Protein AF-A0A3D5Z769-F1 (afdb_monomer)

Foldseek 3Di:
DWAKKWKFQDAPVDTWTWMAGPVQQWIAIPNRIFHHDPVVVVVVVVVVVVQCVVQPADDDDDDRWMWMWTQDPVRDIGIGIDHDRDDPCVVVNVCNRVDDPDD

pLDDT: mean 81.95, std 10.9, range [48.47, 94.0]

Mean predicted aligned error: 6.03 Å

Solvent-accessible surface area (backbone atoms only — not comparable to full-atom values): 5878 Å² total; per-residue (Å²): 102,73,38,38,35,41,38,39,28,55,40,100,90,47,80,46,46,36,39,36,34,58,81,80,27,36,35,30,48,74,90,46,78,34,77,50,59,76,73,52,55,54,51,52,52,50,54,50,53,49,50,41,68,74,53,32,76,60,91,77,84,66,98,42,34,23,41,36,39,39,30,32,76,82,74,47,73,49,52,33,42,41,85,48,72,64,64,88,65,45,67,59,54,53,47,64,58,66,50,79,82,77,131

Nearest PDB structures (foldseek):
  8k56-assembly1_B  TM=1.953E-01  e=2.175E-01  Streptomyces aureus
  2k8e-assembly1_A  TM=1.962E-01  e=1.239E+00  Escherichia coli K-12
  8cyk-assembly1_B  TM=4.355E-01  e=9.884E+00  synthetic construct

Structure (mmCIF, N/CA/C/O backbone):
data_AF-A0A3D5Z769-F1
#
_entry.id   AF-A0A3D5Z769-F1
#
loop_
_atom_site.group_PDB
_atom_site.id
_atom_site.type_symbol
_atom_site.label_atom_id
_atom_site.label_alt_id
_atom_site.label_comp_id
_atom_site.label_asym_id
_atom_site.label_entity_id
_atom_site.label_seq_id
_atom_site.pdbx_PDB_ins_code
_atom_site.Cartn_x
_atom_site.Cartn_y
_atom_site.Cartn_z
_atom_site.occupancy
_atom_site.B_iso_or_equiv
_atom_site.auth_seq_id
_atom_site.auth_comp_id
_atom_site.auth_asym_id
_atom_site.auth_atom_id
_atom_site.pdbx_PDB_model_num
ATOM 1 N N . MET A 1 1 ? -7.657 14.189 2.548 1.00 80.56 1 MET A N 1
ATOM 2 C CA . MET A 1 1 ? -7.398 13.086 3.502 1.00 80.56 1 MET A CA 1
ATOM 3 C C . MET A 1 1 ? -7.367 11.808 2.684 1.00 80.56 1 MET A C 1
ATOM 5 O O . MET A 1 1 ? -8.197 11.699 1.790 1.00 80.56 1 MET A O 1
ATOM 9 N N . ILE A 1 2 ? -6.396 10.919 2.904 1.00 85.69 2 ILE A N 1
ATOM 10 C CA . ILE A 1 2 ? -6.330 9.643 2.173 1.00 85.69 2 ILE A CA 1
ATOM 11 C C . ILE A 1 2 ? -7.488 8.759 2.641 1.00 85.69 2 ILE A C 1
ATOM 13 O O . ILE A 1 2 ? -7.745 8.681 3.841 1.00 85.69 2 ILE A O 1
ATOM 17 N N . GLU A 1 3 ? -8.183 8.141 1.694 1.00 89.62 3 GLU A N 1
ATOM 18 C CA . GLU A 1 3 ? -9.290 7.214 1.939 1.00 89.62 3 GLU A CA 1
ATOM 19 C C . GLU A 1 3 ? -8.842 5.770 1.711 1.00 89.62 3 GLU A C 1
ATOM 21 O O . GLU A 1 3 ? -9.001 4.919 2.585 1.00 89.62 3 GLU A O 1
ATOM 26 N N . LEU A 1 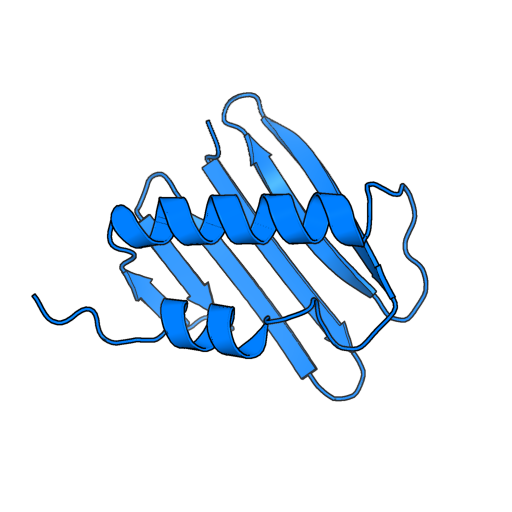4 ? -8.219 5.518 0.560 1.00 91.75 4 LEU A N 1
ATOM 27 C CA . LEU A 1 4 ? -7.787 4.194 0.138 1.00 91.75 4 LEU A CA 1
ATOM 28 C C . LEU A 1 4 ? -6.416 4.282 -0.530 1.00 91.75 4 LEU A C 1
ATOM 30 O O . LEU A 1 4 ? -6.140 5.202 -1.301 1.00 91.75 4 LEU A O 1
ATOM 34 N N . ILE A 1 5 ? -5.571 3.293 -0.276 1.00 91.75 5 ILE A N 1
ATOM 35 C CA . ILE A 1 5 ? -4.377 3.025 -1.078 1.00 91.75 5 ILE A CA 1
ATOM 36 C C . ILE A 1 5 ? -4.499 1.641 -1.690 1.00 91.75 5 ILE A C 1
ATOM 38 O O . ILE A 1 5 ? -4.878 0.696 -1.004 1.00 91.75 5 ILE A O 1
ATOM 42 N N . GLU A 1 6 ? -4.123 1.523 -2.956 1.00 92.44 6 GLU A N 1
ATOM 43 C CA . GLU A 1 6 ? -3.946 0.254 -3.651 1.00 92.44 6 GLU A CA 1
ATOM 44 C C . GLU A 1 6 ? -2.501 0.164 -4.143 1.00 92.44 6 GLU A C 1
ATOM 46 O O . GLU A 1 6 ? -2.034 1.039 -4.867 1.00 92.44 6 GLU A O 1
ATOM 51 N N . ILE A 1 7 ? -1.787 -0.889 -3.766 1.00 91.12 7 ILE A N 1
ATOM 52 C CA . ILE A 1 7 ? -0.454 -1.210 -4.276 1.00 91.12 7 ILE A CA 1
ATOM 53 C C . ILE A 1 7 ? -0.578 -2.536 -5.010 1.00 91.12 7 ILE A C 1
ATOM 55 O O . ILE A 1 7 ? -0.962 -3.547 -4.425 1.00 91.12 7 ILE A O 1
ATOM 59 N N . ASN A 1 8 ? -0.246 -2.523 -6.290 1.00 89.75 8 ASN A N 1
ATOM 60 C CA . ASN A 1 8 ? -0.184 -3.700 -7.133 1.00 89.75 8 ASN A CA 1
ATOM 61 C C . ASN A 1 8 ? 1.270 -3.914 -7.551 1.00 89.75 8 ASN A C 1
ATOM 63 O O . ASN A 1 8 ? 1.831 -3.114 -8.299 1.00 89.75 8 ASN A O 1
ATOM 67 N N . ILE A 1 9 ? 1.874 -4.982 -7.046 1.00 87.00 9 ILE A N 1
ATOM 68 C CA . ILE A 1 9 ? 3.171 -5.471 -7.491 1.00 87.00 9 ILE A CA 1
ATOM 69 C C . ILE A 1 9 ? 2.901 -6.611 -8.463 1.00 87.00 9 ILE A C 1
ATOM 71 O O . ILE A 1 9 ? 2.455 -7.671 -8.035 1.00 87.00 9 ILE A O 1
ATOM 75 N N . ASN A 1 10 ? 3.191 -6.418 -9.748 1.00 80.44 10 ASN A N 1
ATOM 76 C CA . ASN A 1 10 ? 3.018 -7.459 -10.755 1.00 80.44 10 ASN A CA 1
ATOM 77 C C . ASN A 1 10 ? 4.330 -7.678 -11.508 1.00 80.44 10 ASN A C 1
ATOM 79 O O . ASN A 1 10 ? 4.610 -7.007 -12.499 1.00 80.44 10 ASN A O 1
ATOM 83 N N . ASN A 1 11 ? 5.150 -8.603 -11.012 1.00 74.31 11 ASN A N 1
ATOM 84 C CA . ASN A 1 11 ? 6.413 -8.969 -11.645 1.00 74.31 11 ASN A CA 1
ATOM 85 C C . ASN A 1 11 ? 6.605 -10.504 -11.654 1.00 74.31 11 ASN A C 1
ATOM 87 O O . ASN A 1 11 ? 5.900 -11.217 -10.937 1.00 74.31 11 ASN A O 1
ATOM 91 N N . PRO A 1 12 ? 7.576 -11.040 -12.421 1.00 72.44 12 PRO A N 1
ATOM 92 C CA . PRO A 1 12 ? 7.779 -12.489 -12.558 1.00 72.44 12 PRO A CA 1
ATOM 93 C C . PRO A 1 12 ? 8.074 -13.254 -11.255 1.00 72.44 12 PRO A C 1
ATOM 95 O O . PRO A 1 12 ? 7.896 -14.468 -11.206 1.00 72.44 12 PRO A O 1
ATOM 98 N N . PHE A 1 13 ? 8.541 -12.570 -10.211 1.00 73.56 13 PHE A N 1
ATOM 99 C CA . PHE A 1 13 ? 8.949 -13.159 -8.933 1.00 73.56 13 PHE A CA 1
ATOM 100 C C . PHE A 1 13 ? 7.938 -12.924 -7.808 1.00 73.56 13 PHE A C 1
ATOM 102 O O . PHE A 1 13 ? 7.984 -13.621 -6.795 1.00 73.56 13 PHE A O 1
ATOM 109 N N . ASN A 1 14 ? 7.053 -11.935 -7.947 1.00 74.06 14 ASN A N 1
ATOM 110 C CA . ASN A 1 14 ? 6.092 -11.575 -6.918 1.00 74.06 14 ASN A CA 1
ATOM 111 C C . ASN A 1 14 ? 4.822 -10.968 -7.526 1.00 74.06 14 ASN A C 1
ATOM 113 O O . ASN A 1 14 ? 4.889 -10.066 -8.363 1.00 74.06 14 ASN A O 1
ATOM 117 N N . ASN A 1 15 ? 3.677 -11.438 -7.038 1.00 84.94 15 ASN A N 1
ATOM 118 C CA . ASN A 1 15 ? 2.370 -10.871 -7.329 1.00 84.94 15 ASN A CA 1
ATOM 119 C C . ASN A 1 15 ? 1.697 -10.540 -5.997 1.00 84.94 15 ASN A C 1
ATOM 121 O O . ASN A 1 15 ? 1.240 -11.438 -5.286 1.00 84.94 15 ASN A O 1
ATOM 125 N N . ASP A 1 16 ? 1.713 -9.259 -5.640 1.00 89.50 16 ASP A N 1
ATOM 126 C CA . ASP A 1 16 ? 1.090 -8.768 -4.420 1.00 89.50 16 ASP A CA 1
ATOM 127 C C . ASP A 1 16 ? 0.051 -7.699 -4.750 1.00 89.50 16 ASP A C 1
ATOM 129 O O . ASP A 1 16 ? 0.341 -6.712 -5.424 1.00 89.50 16 ASP A O 1
ATOM 133 N N . LEU A 1 17 ? -1.138 -7.859 -4.178 1.00 91.88 17 LEU A N 1
ATOM 134 C CA . LEU A 1 17 ? -2.161 -6.830 -4.116 1.00 91.88 17 LEU A CA 1
ATOM 135 C C . LEU A 1 17 ? -2.345 -6.423 -2.657 1.00 91.88 17 LEU A C 1
ATOM 137 O O . LEU A 1 17 ? -2.811 -7.219 -1.835 1.00 91.88 17 LEU A O 1
ATOM 141 N N . ILE A 1 18 ? -1.976 -5.182 -2.347 1.00 92.75 18 ILE A N 1
ATOM 142 C CA . ILE A 1 18 ? -2.181 -4.573 -1.036 1.00 92.75 18 ILE A CA 1
ATOM 143 C C . ILE A 1 18 ? -3.238 -3.481 -1.158 1.00 92.75 18 ILE A C 1
ATOM 145 O O . ILE A 1 18 ? -3.106 -2.585 -1.989 1.00 92.75 18 ILE A O 1
ATOM 149 N N . THR A 1 19 ? -4.251 -3.514 -0.302 1.00 94.00 19 THR A N 1
ATOM 150 C CA . THR A 1 19 ? -5.190 -2.404 -0.119 1.00 94.00 19 THR A CA 1
ATOM 151 C C . THR A 1 19 ? -5.116 -1.892 1.309 1.00 94.00 19 THR A C 1
ATOM 153 O O . THR A 1 19 ? -4.915 -2.674 2.234 1.00 94.00 19 THR A O 1
ATOM 156 N N . ILE A 1 20 ? -5.233 -0.582 1.508 1.00 92.75 20 ILE A N 1
ATOM 157 C CA . ILE A 1 20 ? -5.215 0.040 2.836 1.00 92.75 20 ILE A CA 1
ATOM 158 C C . ILE A 1 20 ? -6.368 1.025 2.912 1.00 92.75 20 ILE A C 1
ATOM 160 O O . ILE A 1 20 ? -6.315 2.099 2.318 1.00 92.75 20 ILE A O 1
ATOM 164 N N . ASP A 1 21 ? -7.398 0.642 3.651 1.00 91.56 21 ASP A N 1
ATOM 165 C CA . ASP A 1 21 ? -8.552 1.468 3.963 1.00 91.56 21 ASP A CA 1
ATOM 166 C C . ASP A 1 21 ? -8.240 2.300 5.212 1.00 91.56 21 ASP A C 1
ATOM 168 O O . ASP A 1 21 ? -8.132 1.776 6.326 1.00 91.56 21 ASP A O 1
ATOM 172 N N . TYR A 1 22 ? -8.061 3.607 5.023 1.00 89.31 22 TYR A N 1
ATOM 173 C CA . TYR A 1 22 ? -7.716 4.534 6.102 1.00 89.31 22 TYR A CA 1
ATOM 174 C C . TYR A 1 22 ? -8.894 4.804 7.041 1.00 89.31 22 TYR A C 1
ATOM 176 O O . TYR A 1 22 ? -8.679 5.106 8.217 1.00 89.31 22 TYR A O 1
ATOM 184 N N . LEU A 1 23 ? -10.128 4.695 6.542 1.00 87.88 23 LEU A N 1
ATOM 185 C CA . LEU A 1 23 ? -11.337 4.954 7.315 1.00 87.88 23 LEU A CA 1
ATOM 186 C C . LEU A 1 23 ? -11.606 3.802 8.284 1.00 87.88 23 LEU A C 1
ATOM 188 O O . LEU A 1 23 ? -11.768 4.017 9.486 1.00 87.88 23 LEU A O 1
ATOM 192 N N . ASN A 1 24 ? -11.605 2.580 7.755 1.00 90.50 24 ASN A N 1
ATOM 193 C CA . ASN A 1 24 ? -11.844 1.365 8.525 1.00 90.50 24 ASN A CA 1
ATOM 194 C C . ASN A 1 24 ? -10.578 0.856 9.224 1.00 90.50 24 ASN A C 1
ATOM 196 O O . ASN A 1 24 ? -10.670 0.005 10.106 1.00 90.50 24 ASN A O 1
ATOM 200 N N . LYS A 1 25 ? -9.410 1.417 8.880 1.00 90.12 25 LYS A N 1
ATOM 201 C CA . LYS A 1 25 ? -8.095 1.047 9.418 1.00 90.12 25 LYS A CA 1
ATOM 202 C C . LYS A 1 25 ? -7.785 -0.428 9.182 1.00 90.12 25 LYS A C 1
ATOM 204 O O . LYS A 1 25 ? -7.350 -1.140 10.085 1.00 90.12 25 LYS A O 1
ATOM 209 N N . ILE A 1 26 ? -8.029 -0.880 7.958 1.00 91.44 26 ILE A N 1
ATOM 210 C CA . ILE A 1 26 ? -7.819 -2.263 7.536 1.00 91.44 26 ILE A CA 1
ATOM 211 C C . ILE A 1 26 ? -6.840 -2.255 6.373 1.00 91.44 26 ILE A C 1
ATOM 213 O O . ILE A 1 26 ? -7.043 -1.548 5.390 1.00 91.44 26 ILE A O 1
ATOM 217 N N . ALA A 1 27 ? -5.800 -3.073 6.468 1.00 91.75 27 ALA A N 1
ATOM 218 C CA . ALA A 1 27 ? -4.940 -3.392 5.345 1.00 91.75 27 ALA A CA 1
ATOM 219 C C . ALA A 1 27 ? -5.221 -4.821 4.891 1.00 91.75 27 ALA A C 1
ATOM 221 O O . ALA A 1 27 ? -5.302 -5.724 5.716 1.00 91.75 27 ALA A O 1
ATOM 222 N N . THR A 1 28 ? -5.355 -5.051 3.591 1.00 92.81 28 THR A N 1
ATOM 223 C CA . THR A 1 28 ? -5.495 -6.391 3.020 1.00 92.81 28 THR A CA 1
ATOM 224 C C . THR A 1 28 ? -4.304 -6.674 2.128 1.00 92.81 28 THR A C 1
ATOM 226 O O . THR A 1 28 ? -3.995 -5.866 1.266 1.00 92.81 28 THR A O 1
ATOM 229 N N . ILE A 1 29 ? -3.636 -7.810 2.318 1.00 91.69 29 ILE A N 1
ATOM 230 C CA . ILE A 1 29 ? -2.538 -8.289 1.472 1.00 91.69 29 ILE A CA 1
ATOM 231 C C . ILE A 1 29 ? -2.962 -9.640 0.912 1.00 91.69 29 ILE A C 1
ATOM 233 O O . ILE A 1 29 ? -3.152 -10.578 1.684 1.00 91.69 29 ILE A O 1
ATOM 237 N N . ASN A 1 30 ? -3.099 -9.762 -0.409 1.00 91.25 30 ASN A N 1
ATOM 238 C CA . ASN A 1 30 ? -3.467 -11.015 -1.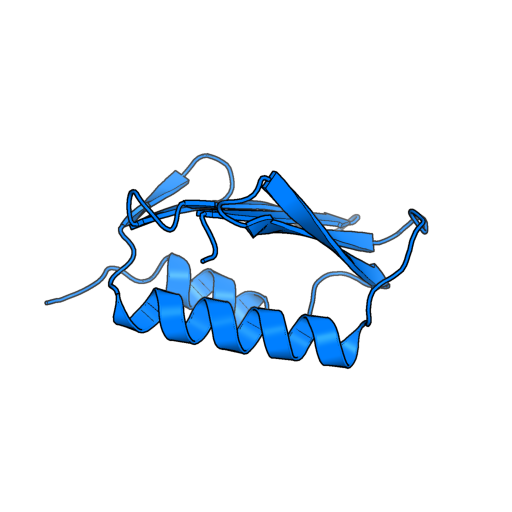086 1.00 91.25 30 ASN A CA 1
ATOM 239 C C . ASN A 1 30 ? -4.668 -11.719 -0.419 1.00 91.25 30 ASN A C 1
ATOM 241 O O . ASN A 1 30 ? -4.617 -12.911 -0.117 1.00 91.25 30 ASN A O 1
ATOM 245 N N . ASN A 1 31 ? -5.740 -10.960 -0.167 1.00 90.38 31 ASN A N 1
ATOM 246 C CA . ASN A 1 31 ? -6.984 -11.392 0.493 1.00 90.38 31 ASN A CA 1
ATOM 247 C C . ASN A 1 31 ? -6.892 -11.705 2.000 1.00 90.38 31 ASN A C 1
ATOM 249 O O . ASN A 1 31 ? -7.876 -12.160 2.580 1.00 90.38 31 ASN A O 1
ATOM 253 N N . GLN A 1 32 ? -5.757 -11.454 2.658 1.00 91.69 32 GLN A N 1
ATOM 254 C CA . GLN A 1 32 ? -5.633 -11.537 4.117 1.00 91.69 32 GLN A CA 1
ATOM 255 C C . GLN A 1 32 ? -5.711 -10.142 4.733 1.00 91.69 32 GLN A C 1
ATOM 257 O O . GLN A 1 32 ? -4.916 -9.278 4.371 1.00 91.69 32 GLN A O 1
ATOM 262 N N . SER A 1 33 ? -6.653 -9.925 5.652 1.00 92.12 33 SER A N 1
ATOM 263 C CA . SER A 1 33 ? -6.887 -8.618 6.276 1.00 92.12 33 SER A CA 1
ATOM 264 C C . SER A 1 33 ? -6.230 -8.496 7.652 1.00 92.12 33 SER A C 1
ATOM 266 O O . SER A 1 33 ? -6.237 -9.433 8.449 1.00 92.12 33 SER A O 1
ATOM 268 N N . TYR A 1 34 ? -5.712 -7.304 7.932 1.00 89.56 34 TYR A N 1
ATOM 269 C CA . TYR A 1 34 ? -5.001 -6.919 9.144 1.00 89.56 34 TYR A CA 1
ATOM 270 C C . TYR A 1 34 ? -5.555 -5.584 9.648 1.00 89.56 34 TYR A C 1
ATOM 272 O O . TYR A 1 34 ? -5.775 -4.659 8.864 1.00 89.56 34 TYR A O 1
ATOM 280 N N . ASN A 1 35 ? -5.764 -5.464 10.959 1.00 88.88 35 ASN A N 1
ATOM 281 C CA . ASN A 1 35 ? -6.107 -4.180 11.574 1.00 88.88 35 ASN A CA 1
ATOM 282 C C . ASN A 1 35 ? -4.868 -3.277 11.615 1.00 88.88 35 ASN A C 1
ATOM 284 O O . ASN A 1 35 ? -3.767 -3.748 11.886 1.00 88.88 35 ASN A O 1
ATOM 288 N N . VAL A 1 36 ? -5.049 -1.977 11.403 1.00 84.19 36 VAL A N 1
ATOM 289 C CA . VAL A 1 36 ? -3.962 -0.992 11.335 1.00 84.19 36 VAL A CA 1
ATOM 290 C C . VAL A 1 36 ? -4.110 0.009 12.483 1.00 84.19 36 VAL A C 1
ATOM 292 O O . VAL A 1 36 ? -5.108 0.724 12.581 1.00 84.19 36 VAL A O 1
ATOM 295 N N . LYS A 1 37 ? -3.123 0.107 13.385 1.00 81.19 37 LYS A N 1
ATOM 296 C CA . LYS A 1 37 ? -3.138 1.161 14.421 1.00 81.19 37 LYS A CA 1
ATOM 297 C C . LYS A 1 37 ? -2.895 2.547 13.788 1.00 81.19 37 LYS A C 1
ATOM 299 O O . LYS A 1 37 ? -2.159 2.650 12.807 1.00 81.19 37 LYS A O 1
ATOM 304 N N . PRO A 1 38 ? -3.420 3.643 14.372 1.00 77.00 38 PRO A N 1
ATOM 305 C CA . PRO A 1 38 ? -3.236 4.997 13.836 1.00 77.00 38 PRO A CA 1
ATOM 306 C C . PRO A 1 38 ? -1.772 5.406 13.597 1.00 77.00 38 PRO A C 1
ATOM 308 O O . PRO A 1 38 ? -1.487 6.096 12.624 1.00 77.00 38 PRO A O 1
ATOM 311 N N . GLY A 1 39 ? -0.836 4.953 14.441 1.00 77.75 39 GLY A N 1
ATOM 312 C CA . GLY A 1 39 ? 0.597 5.225 14.266 1.00 77.75 39 GLY A CA 1
ATOM 313 C C . GLY A 1 39 ? 1.173 4.663 12.961 1.00 77.75 39 GLY A C 1
ATOM 314 O O . GLY A 1 39 ? 2.017 5.305 12.339 1.00 77.75 39 GLY A O 1
ATOM 315 N N . TYR A 1 40 ? 0.656 3.526 12.486 1.00 82.69 40 TYR A N 1
ATOM 316 C CA . TYR A 1 40 ? 1.072 2.936 11.214 1.00 82.69 40 TYR A CA 1
ATOM 317 C C . TYR A 1 40 ? 0.537 3.706 10.010 1.00 82.69 40 TYR A C 1
ATOM 319 O O . TYR A 1 40 ? 1.224 3.780 8.999 1.00 82.69 40 TYR A O 1
ATOM 327 N N . LEU A 1 41 ? -0.629 4.354 10.109 1.00 83.25 41 LEU A N 1
ATOM 328 C CA . LEU A 1 41 ? -1.139 5.208 9.026 1.00 83.25 41 LEU A CA 1
ATOM 329 C C . LEU A 1 41 ? -0.193 6.385 8.741 1.00 83.25 41 LEU A C 1
ATOM 331 O O . LEU A 1 41 ? -0.018 6.779 7.586 1.00 83.25 41 LEU A O 1
ATOM 335 N N . ASN A 1 42 ? 0.474 6.914 9.772 1.00 84.00 42 ASN A N 1
ATOM 336 C CA . ASN A 1 42 ? 1.507 7.935 9.594 1.00 84.00 42 ASN A CA 1
ATOM 337 C C . ASN A 1 42 ? 2.734 7.367 8.872 1.00 84.00 42 ASN A C 1
ATOM 339 O O . ASN A 1 42 ? 3.217 7.989 7.926 1.00 84.00 42 ASN A O 1
ATOM 343 N N . TYR A 1 43 ? 3.198 6.176 9.271 1.00 86.94 43 TYR A N 1
ATOM 344 C CA . TYR A 1 43 ? 4.299 5.484 8.595 1.00 86.94 43 TYR A CA 1
ATOM 345 C C . TYR A 1 43 ? 3.970 5.204 7.123 1.00 86.94 43 TYR A C 1
ATOM 347 O O . TYR A 1 43 ? 4.748 5.566 6.249 1.00 86.94 43 TYR A O 1
ATOM 355 N N . ILE A 1 44 ? 2.783 4.662 6.831 1.00 86.75 44 ILE A N 1
ATOM 356 C CA . ILE A 1 44 ? 2.324 4.377 5.464 1.00 86.75 44 ILE A CA 1
ATOM 357 C C . ILE A 1 44 ? 2.334 5.655 4.622 1.00 86.75 44 ILE A C 1
ATOM 359 O O . ILE A 1 44 ? 2.880 5.667 3.522 1.00 86.75 44 ILE A O 1
ATOM 363 N N . THR A 1 45 ? 1.804 6.756 5.157 1.00 86.81 45 THR A N 1
ATOM 364 C CA . THR A 1 45 ? 1.794 8.052 4.461 1.00 86.81 45 THR A CA 1
ATOM 365 C C . THR A 1 45 ? 3.211 8.558 4.174 1.00 86.81 45 THR A C 1
ATOM 367 O O . THR A 1 45 ? 3.481 9.075 3.086 1.00 86.81 45 THR A O 1
ATOM 370 N N . HIS A 1 46 ? 4.132 8.391 5.125 1.00 88.88 46 HIS A N 1
ATOM 371 C CA . HIS A 1 46 ? 5.530 8.775 4.957 1.00 88.88 46 HIS A CA 1
ATOM 372 C C . HIS A 1 46 ? 6.225 7.932 3.880 1.00 88.88 46 HIS A C 1
ATOM 374 O O . HIS A 1 46 ? 6.839 8.489 2.972 1.00 88.88 46 HIS A O 1
ATOM 380 N N . THR A 1 47 ? 6.056 6.609 3.921 1.00 89.94 47 THR A N 1
ATOM 381 C CA . THR A 1 47 ? 6.607 5.675 2.930 1.00 89.94 47 THR A CA 1
ATOM 382 C C . THR A 1 47 ? 6.065 5.953 1.528 1.00 89.94 47 THR A C 1
ATOM 384 O O . THR A 1 47 ? 6.831 5.994 0.570 1.00 89.94 47 THR A O 1
ATOM 387 N N . LEU A 1 48 ? 4.768 6.244 1.396 1.00 87.88 48 LEU A N 1
ATOM 388 C CA . LEU A 1 48 ? 4.170 6.628 0.114 1.00 87.88 48 LEU A CA 1
ATOM 389 C C . LEU A 1 48 ? 4.740 7.941 -0.423 1.00 87.88 48 LEU A C 1
ATOM 391 O O . LEU A 1 48 ? 5.030 8.037 -1.611 1.00 87.88 48 LEU A O 1
ATOM 3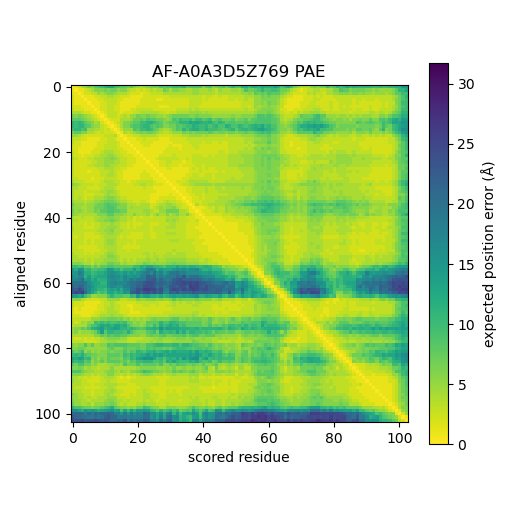95 N N . THR A 1 49 ? 4.929 8.938 0.444 1.00 88.44 49 TH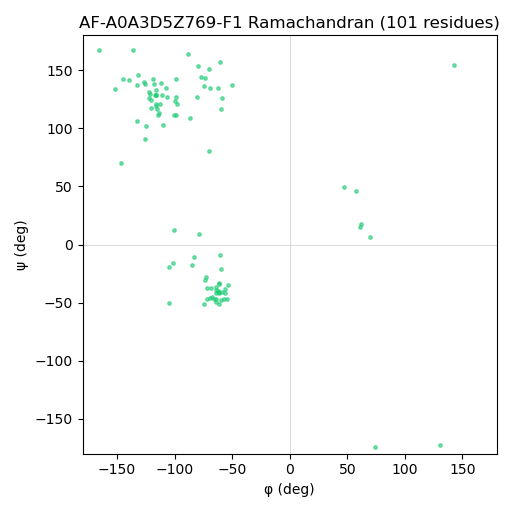R A N 1
ATOM 396 C CA . THR A 1 49 ? 5.549 10.217 0.061 1.00 88.44 49 THR A CA 1
ATOM 397 C C . THR A 1 49 ? 6.988 10.000 -0.405 1.00 88.44 49 THR A C 1
ATOM 399 O O . THR A 1 49 ? 7.421 10.588 -1.393 1.00 88.44 49 THR A O 1
ATOM 402 N N . TYR A 1 50 ? 7.727 9.127 0.281 1.00 89.94 50 TYR A N 1
ATOM 403 C CA . TYR A 1 50 ? 9.078 8.744 -0.107 1.00 89.94 50 TYR A CA 1
ATOM 404 C C . TYR A 1 50 ? 9.104 8.081 -1.493 1.00 89.94 50 TYR A C 1
ATOM 406 O O . TYR A 1 50 ? 9.821 8.555 -2.371 1.00 89.94 50 TYR A O 1
ATOM 414 N N . TRP A 1 51 ? 8.262 7.072 -1.739 1.00 88.38 51 TRP A N 1
ATOM 415 C CA . TRP A 1 51 ? 8.165 6.422 -3.053 1.00 88.38 51 TRP A CA 1
ATOM 416 C C . TRP A 1 51 ? 7.717 7.382 -4.153 1.00 88.38 51 TRP A C 1
ATOM 418 O O . TRP A 1 51 ? 8.265 7.360 -5.252 1.00 88.38 51 TRP A O 1
ATOM 428 N N . GLN A 1 52 ? 6.762 8.266 -3.862 1.00 86.00 52 GLN A N 1
ATOM 429 C CA . GLN A 1 52 ? 6.340 9.303 -4.798 1.00 86.00 52 GLN A CA 1
ATOM 430 C C . GLN A 1 52 ? 7.508 10.213 -5.201 1.00 86.00 52 GLN A C 1
ATOM 432 O O . GLN A 1 52 ? 7.618 10.578 -6.369 1.00 86.00 52 GLN A O 1
ATOM 437 N N . ASN A 1 53 ? 8.378 10.577 -4.258 1.00 85.81 53 ASN A N 1
ATOM 438 C CA . ASN A 1 53 ? 9.550 11.404 -4.538 1.00 85.81 53 ASN A CA 1
ATOM 439 C C . ASN A 1 53 ? 10.634 10.639 -5.311 1.00 85.81 53 ASN A C 1
ATOM 441 O O . ASN A 1 53 ? 11.290 11.225 -6.168 1.00 85.81 53 ASN A O 1
ATOM 445 N N . GLU A 1 54 ? 10.826 9.352 -5.011 1.00 84.44 54 GLU A N 1
ATOM 446 C CA . GLU A 1 54 ? 11.847 8.505 -5.640 1.00 84.44 54 GLU A CA 1
ATOM 447 C C . GLU A 1 54 ? 11.498 8.164 -7.096 1.00 84.44 54 GLU A C 1
ATOM 449 O O . GLU A 1 54 ? 12.338 8.296 -7.986 1.00 84.44 54 GLU A O 1
ATOM 454 N N . TYR A 1 55 ? 10.253 7.756 -7.355 1.00 79.56 55 TYR A N 1
ATOM 455 C CA . TYR A 1 55 ? 9.827 7.250 -8.666 1.00 79.56 55 TYR A CA 1
ATOM 456 C C . TYR A 1 55 ? 9.056 8.283 -9.500 1.00 79.56 55 TYR A C 1
ATOM 458 O O . TYR A 1 55 ? 8.938 8.146 -10.722 1.00 79.56 55 TYR A O 1
ATOM 466 N N . GLY A 1 56 ? 8.581 9.355 -8.862 1.00 72.19 56 GLY A N 1
ATOM 467 C CA . GLY A 1 56 ? 7.787 10.399 -9.494 1.00 72.19 56 GLY A CA 1
ATOM 468 C C . GLY A 1 56 ? 6.347 9.973 -9.792 1.00 72.19 56 GLY A C 1
ATOM 469 O O . GLY A 1 56 ? 5.879 8.890 -9.441 1.00 72.19 56 GLY A O 1
ATOM 470 N N . THR A 1 57 ? 5.626 10.864 -10.471 1.00 68.44 57 THR A N 1
ATOM 471 C CA . THR A 1 57 ? 4.310 10.570 -11.055 1.00 68.44 57 THR A CA 1
ATOM 472 C C . THR A 1 57 ? 4.487 10.465 -12.565 1.00 68.44 57 THR A C 1
ATOM 474 O O . THR A 1 57 ? 5.077 11.349 -13.188 1.00 68.44 57 THR A O 1
ATOM 477 N N . LYS A 1 58 ? 4.028 9.368 -13.164 1.00 64.56 58 LYS A N 1
ATOM 478 C CA . LYS A 1 58 ? 4.077 9.153 -14.614 1.00 64.56 58 LYS A CA 1
ATOM 479 C C . LYS A 1 58 ? 2.717 8.678 -15.097 1.00 64.56 58 LYS A C 1
ATOM 481 O O . LYS A 1 58 ? 2.031 7.951 -14.392 1.00 64.56 58 LYS A O 1
ATOM 486 N N . ASN A 1 59 ? 2.350 9.093 -16.306 1.00 56.88 59 ASN A N 1
ATOM 487 C CA . ASN A 1 59 ? 1.184 8.576 -17.010 1.00 56.88 59 ASN A CA 1
ATOM 488 C C . ASN A 1 59 ? 1.670 7.544 -18.034 1.00 56.88 59 ASN A C 1
ATOM 490 O O . ASN A 1 59 ? 2.325 7.922 -19.003 1.00 56.88 59 ASN A O 1
ATOM 494 N N . GLY A 1 60 ? 1.362 6.265 -17.822 1.00 56.75 60 GLY A N 1
ATOM 495 C CA . GLY A 1 60 ? 1.746 5.165 -18.715 1.00 56.75 60 GLY A CA 1
ATOM 496 C C . GLY A 1 60 ? 2.105 3.903 -17.932 1.00 56.75 60 GLY A C 1
ATOM 497 O O . GLY A 1 60 ? 2.470 4.004 -16.770 1.00 56.75 60 GLY A O 1
ATOM 498 N N . ILE A 1 61 ? 1.955 2.732 -18.555 1.00 55.44 61 ILE A N 1
ATOM 499 C CA . ILE A 1 61 ? 2.350 1.435 -17.989 1.00 55.44 61 ILE A CA 1
ATOM 500 C C . ILE A 1 61 ? 3.562 0.968 -18.797 1.00 55.44 61 ILE A C 1
ATOM 502 O O . ILE A 1 61 ? 3.382 0.524 -19.934 1.00 55.44 61 ILE A O 1
ATOM 506 N N . ASP A 1 62 ? 4.776 1.091 -18.261 1.00 55.00 62 ASP A N 1
ATOM 507 C CA . ASP A 1 62 ? 5.903 0.321 -18.798 1.00 55.00 62 ASP A CA 1
ATOM 508 C C . ASP A 1 62 ? 5.840 -1.121 -18.255 1.00 55.00 62 ASP A C 1
ATOM 510 O O . ASP A 1 62 ? 5.241 -1.419 -17.225 1.00 55.00 62 ASP A O 1
ATOM 514 N N . ILE A 1 63 ? 6.405 -2.067 -19.004 1.00 56.06 63 ILE A N 1
ATOM 515 C CA . ILE A 1 63 ? 6.012 -3.490 -18.978 1.00 56.06 63 ILE A CA 1
ATOM 516 C C . ILE A 1 63 ? 6.585 -4.290 -17.778 1.00 56.06 63 ILE A C 1
ATOM 518 O O . ILE A 1 63 ? 6.387 -5.493 -17.693 1.00 56.06 63 ILE A O 1
ATOM 522 N N . GLU A 1 64 ? 7.213 -3.660 -16.784 1.00 57.44 64 GLU A N 1
ATOM 523 C CA . GLU A 1 64 ? 7.630 -4.329 -15.534 1.00 57.44 64 GLU A CA 1
ATOM 524 C C . GLU A 1 64 ? 7.541 -3.357 -14.354 1.00 57.44 64 GLU A C 1
ATOM 526 O O . GLU A 1 64 ? 8.553 -2.864 -13.838 1.00 57.44 64 GLU A O 1
ATOM 531 N N . GLU A 1 65 ? 6.305 -3.030 -13.978 1.00 70.50 65 GLU A N 1
ATOM 532 C CA . GLU A 1 65 ? 6.015 -1.973 -13.019 1.00 70.50 65 GLU A CA 1
ATOM 533 C C . GLU A 1 65 ? 5.151 -2.443 -11.856 1.00 70.50 65 GLU A C 1
ATOM 535 O O . GLU A 1 65 ? 4.128 -3.115 -12.018 1.00 70.50 65 GLU A O 1
ATOM 540 N N . PHE A 1 66 ? 5.526 -1.988 -10.663 1.00 83.81 66 PHE A N 1
ATOM 541 C CA . PHE A 1 66 ? 4.548 -1.837 -9.604 1.00 83.81 66 PHE A CA 1
ATOM 542 C C . PHE A 1 66 ? 3.718 -0.577 -9.855 1.00 83.81 66 PHE A C 1
ATOM 544 O O . PHE A 1 66 ? 4.222 0.449 -10.310 1.00 83.81 66 PHE A O 1
ATOM 551 N N . THR A 1 67 ? 2.436 -0.649 -9.519 1.00 87.44 67 THR A N 1
ATOM 552 C CA . THR A 1 67 ? 1.510 0.482 -9.563 1.00 87.44 67 THR A CA 1
ATOM 553 C C . THR A 1 67 ? 1.025 0.779 -8.158 1.00 87.44 67 THR A C 1
ATOM 555 O O . THR A 1 67 ? 0.591 -0.121 -7.444 1.00 87.44 67 THR A O 1
ATOM 558 N N . ILE A 1 68 ? 1.044 2.048 -7.770 1.00 88.81 68 ILE A N 1
ATOM 559 C CA . ILE A 1 68 ? 0.482 2.506 -6.501 1.00 88.81 68 ILE A CA 1
ATOM 560 C C . ILE A 1 68 ? -0.561 3.565 -6.806 1.00 88.81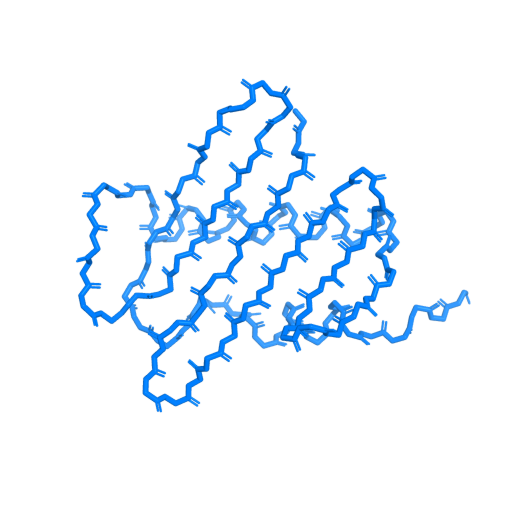 68 ILE A C 1
ATOM 562 O O . ILE A 1 68 ? -0.269 4.540 -7.490 1.00 88.81 68 ILE A O 1
ATOM 566 N N . LYS A 1 69 ? -1.773 3.389 -6.295 1.00 90.31 69 LYS A N 1
ATOM 567 C CA . LYS A 1 69 ? -2.864 4.352 -6.406 1.00 90.31 69 LYS A CA 1
ATOM 568 C C . LYS A 1 69 ? -3.235 4.838 -5.020 1.00 90.31 69 LYS A C 1
ATOM 570 O O . LYS A 1 69 ? -3.490 4.039 -4.125 1.00 90.31 69 LYS A O 1
ATOM 575 N N . VAL A 1 70 ? -3.284 6.149 -4.857 1.00 90.19 70 VAL A N 1
ATOM 576 C CA . VAL A 1 70 ? -3.719 6.806 -3.627 1.00 90.19 70 VAL A CA 1
ATOM 577 C C . VAL A 1 70 ? -4.992 7.572 -3.938 1.00 90.19 70 VAL A C 1
ATOM 579 O O . VAL A 1 70 ? -4.979 8.498 -4.750 1.00 90.19 70 VAL A O 1
ATOM 582 N N . TYR A 1 71 ? -6.082 7.171 -3.297 1.00 90.50 71 TYR A N 1
ATOM 583 C CA . TYR A 1 71 ? -7.397 7.776 -3.418 1.00 90.50 71 TYR A CA 1
ATOM 584 C C . TYR A 1 71 ? -7.596 8.737 -2.253 1.00 90.50 71 TYR A C 1
ATOM 586 O O . TYR A 1 71 ? -7.523 8.344 -1.084 1.00 90.50 71 TYR A O 1
ATOM 594 N N . ASP A 1 72 ? -7.830 10.008 -2.565 1.00 87.25 72 ASP A N 1
ATOM 595 C CA . ASP A 1 72 ? -8.257 10.975 -1.563 1.00 87.25 72 ASP A CA 1
ATOM 596 C C . ASP A 1 72 ? -9.786 10.993 -1.415 1.00 87.25 72 ASP A C 1
ATOM 598 O O . ASP A 1 72 ? -10.538 10.555 -2.286 1.00 87.25 72 ASP A O 1
ATOM 602 N N . ASN A 1 73 ? -10.244 11.576 -0.313 1.00 82.06 73 ASN A N 1
ATOM 603 C CA . ASN A 1 73 ? -11.659 11.774 -0.001 1.00 82.06 73 ASN A CA 1
ATOM 604 C C . ASN A 1 73 ? -12.437 12.638 -1.020 1.00 82.06 73 ASN A C 1
ATOM 606 O O . ASN A 1 73 ? -13.657 12.752 -0.924 1.00 82.06 73 ASN A O 1
ATOM 610 N N . ASN A 1 74 ? -11.756 13.272 -1.979 1.00 84.12 74 ASN A N 1
ATOM 611 C CA . ASN A 1 74 ? -12.362 14.026 -3.076 1.00 84.12 74 ASN A CA 1
ATOM 612 C C . ASN A 1 74 ? -12.379 13.225 -4.386 1.00 84.12 74 ASN A C 1
ATOM 614 O O . ASN A 1 74 ? -12.633 13.800 -5.448 1.00 84.12 74 ASN A O 1
ATOM 618 N N . LYS A 1 75 ? -12.106 11.914 -4.327 1.00 75.56 75 LYS A N 1
ATOM 619 C CA . LYS A 1 75 ? -11.977 11.012 -5.480 1.00 75.56 75 LYS A CA 1
ATOM 620 C C . LYS A 1 75 ? -10.835 11.380 -6.431 1.00 75.56 75 LYS A C 1
ATOM 622 O O . LYS A 1 75 ? -10.824 10.918 -7.574 1.00 75.56 75 LYS A O 1
ATOM 627 N N . LYS A 1 76 ? -9.873 12.203 -6.003 1.00 82.69 76 LYS A N 1
ATOM 628 C CA . LYS A 1 76 ? -8.636 12.400 -6.760 1.00 82.69 76 LYS A CA 1
ATOM 629 C C . LYS A 1 76 ? -7.764 11.172 -6.575 1.00 82.69 76 LYS A C 1
ATOM 631 O O . LYS A 1 76 ? -7.612 10.659 -5.468 1.00 82.69 76 LYS A O 1
ATOM 636 N N . ILE A 1 77 ? -7.189 10.731 -7.684 1.00 85.06 77 ILE A N 1
ATOM 637 C CA . ILE A 1 77 ? -6.322 9.564 -7.732 1.00 85.06 77 ILE A CA 1
ATOM 638 C C . ILE A 1 77 ? -4.923 10.059 -8.060 1.00 85.06 77 ILE A C 1
ATOM 640 O O . ILE A 1 77 ? -4.708 10.663 -9.112 1.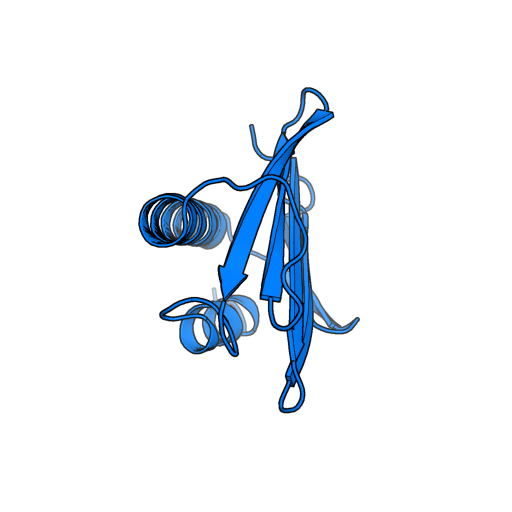00 85.06 77 ILE A O 1
ATOM 644 N N . THR A 1 78 ? -3.982 9.787 -7.167 1.00 85.12 78 THR A N 1
ATOM 645 C CA . THR A 1 78 ? -2.557 9.930 -7.460 1.00 85.12 78 THR A CA 1
ATOM 646 C C . THR A 1 78 ? -2.014 8.556 -7.811 1.00 85.12 78 THR A C 1
ATOM 648 O O . THR A 1 78 ? -2.213 7.614 -7.046 1.00 85.12 78 THR A O 1
ATOM 651 N N . ILE A 1 79 ? -1.355 8.435 -8.963 1.00 85.19 79 ILE A N 1
ATOM 652 C CA . ILE A 1 79 ? -0.798 7.165 -9.433 1.00 85.19 79 ILE A CA 1
ATOM 653 C C . ILE A 1 79 ? 0.726 7.277 -9.504 1.00 85.19 79 ILE A C 1
ATOM 655 O O . ILE A 1 79 ? 1.261 8.218 -10.097 1.00 85.19 79 ILE A O 1
ATOM 659 N N . PHE A 1 80 ? 1.410 6.315 -8.888 1.00 82.62 80 PHE A N 1
ATOM 660 C CA . PHE A 1 80 ? 2.856 6.136 -8.962 1.00 82.62 80 PHE A CA 1
ATOM 661 C C . PHE A 1 80 ? 3.168 4.859 -9.729 1.00 82.62 80 PHE A C 1
ATOM 663 O O . PHE A 1 80 ? 2.532 3.823 -9.520 1.00 82.62 80 PHE A O 1
ATOM 670 N N . HIS A 1 81 ? 4.182 4.955 -10.577 1.00 78.69 81 HIS A N 1
ATOM 671 C CA . HIS A 1 81 ? 4.728 3.859 -11.360 1.00 78.69 81 HIS A CA 1
ATOM 672 C C . HIS A 1 81 ? 6.227 3.803 -11.103 1.00 78.69 81 HIS A C 1
ATOM 674 O O . HIS A 1 81 ? 6.879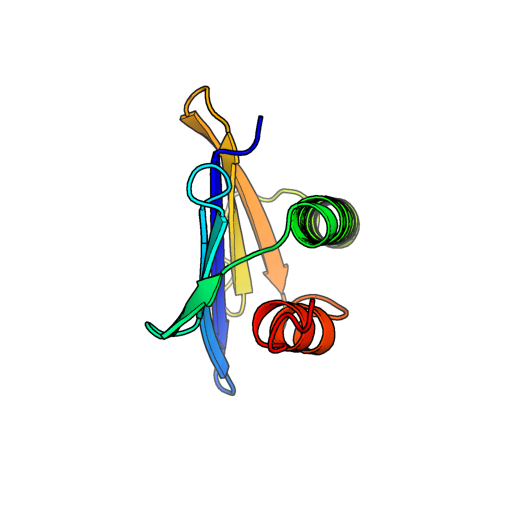 4.848 -11.044 1.00 78.69 81 HIS A O 1
ATOM 680 N N . GLY A 1 82 ? 6.782 2.606 -10.969 1.00 72.31 82 GLY A N 1
ATOM 681 C CA . GLY A 1 82 ? 8.223 2.432 -10.869 1.00 72.31 82 GLY A CA 1
ATOM 682 C C . GLY A 1 82 ? 8.671 1.154 -11.551 1.00 72.31 82 GLY A C 1
ATOM 683 O O . GLY A 1 82 ? 7.995 0.131 -11.481 1.00 72.31 82 GLY A O 1
ATOM 684 N N . LYS A 1 83 ? 9.828 1.229 -12.209 1.00 71.19 83 LYS A N 1
ATOM 685 C CA . LYS A 1 83 ? 10.446 0.103 -12.907 1.00 71.19 83 LYS A CA 1
ATOM 686 C C . LYS A 1 83 ? 11.184 -0.786 -11.906 1.00 71.19 83 LYS A C 1
ATOM 688 O O . LYS A 1 83 ? 12.050 -0.292 -11.185 1.00 71.19 83 LYS A O 1
ATOM 693 N N . GLY A 1 84 ? 10.897 -2.087 -11.908 1.00 68.56 84 GLY A N 1
ATOM 694 C CA . GLY A 1 84 ? 11.576 -3.074 -11.064 1.00 68.56 84 GLY A CA 1
ATOM 695 C C . GLY A 1 84 ? 10.618 -3.984 -10.295 1.00 68.56 84 GLY A C 1
ATOM 696 O O . GLY A 1 84 ? 9.412 -3.975 -10.511 1.00 68.56 84 GLY A O 1
ATOM 697 N N . VAL A 1 85 ? 11.170 -4.795 -9.386 1.00 67.81 85 VAL A N 1
ATOM 698 C CA . VAL A 1 85 ? 10.407 -5.826 -8.660 1.00 67.81 85 VAL A CA 1
ATOM 699 C C . VAL A 1 85 ? 9.412 -5.190 -7.674 1.00 67.81 85 VAL A C 1
ATOM 701 O O . VAL A 1 85 ? 8.256 -5.586 -7.633 1.00 67.81 85 VAL A O 1
ATOM 704 N N . TYR A 1 86 ? 9.819 -4.196 -6.886 1.00 81.62 86 TYR A N 1
ATOM 705 C CA . TYR A 1 86 ? 8.966 -3.460 -5.941 1.00 81.62 86 TYR A CA 1
ATOM 706 C C . TYR A 1 86 ? 9.684 -2.174 -5.477 1.00 81.62 86 TYR A C 1
ATOM 708 O O . TYR A 1 86 ? 10.892 -2.064 -5.707 1.00 81.62 86 TYR A O 1
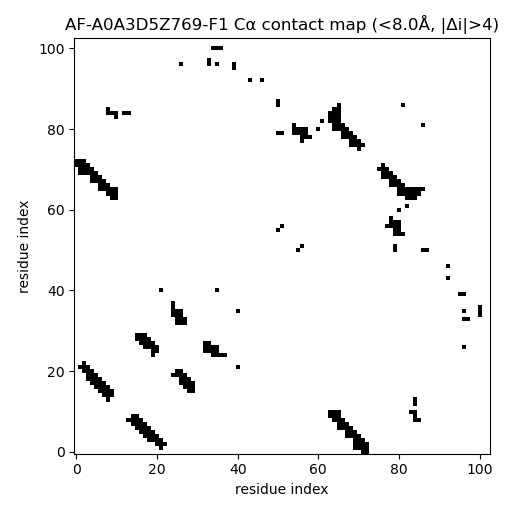ATOM 716 N N . PRO A 1 87 ? 8.998 -1.221 -4.813 1.00 83.56 87 PRO A N 1
ATOM 717 C CA . PRO A 1 87 ? 9.636 -0.024 -4.258 1.00 83.56 87 PRO A CA 1
ATOM 718 C C . PRO A 1 87 ? 10.714 -0.324 -3.201 1.00 83.56 87 PRO A C 1
ATOM 720 O O . PRO A 1 87 ? 10.649 -1.334 -2.495 1.00 83.56 87 PRO A O 1
ATOM 723 N N . SER A 1 88 ? 11.652 0.599 -2.993 1.00 83.69 88 SER A N 1
ATOM 724 C CA . SER A 1 88 ? 12.608 0.558 -1.877 1.00 83.69 88 SER A CA 1
ATOM 725 C C . SER A 1 88 ? 11.900 0.338 -0.525 1.00 83.69 88 SER A C 1
ATOM 727 O O . SER A 1 88 ? 10.855 0.925 -0.258 1.00 83.69 88 SER A O 1
ATOM 729 N N . ASN A 1 89 ? 12.444 -0.522 0.344 1.00 85.44 89 ASN A N 1
ATOM 730 C CA . ASN A 1 89 ? 11.877 -0.885 1.661 1.00 85.44 89 ASN A CA 1
ATOM 731 C C . ASN A 1 89 ? 10.481 -1.554 1.635 1.00 85.44 89 ASN A C 1
ATOM 733 O O . ASN A 1 89 ? 9.837 -1.696 2.674 1.00 85.44 89 ASN A O 1
ATOM 737 N N . TYR A 1 90 ? 10.012 -2.040 0.478 1.00 89.00 90 TYR A N 1
ATOM 738 C CA . TYR A 1 90 ? 8.707 -2.708 0.354 1.00 89.00 90 TYR A CA 1
ATOM 739 C C . TYR A 1 90 ? 8.522 -3.913 1.295 1.00 89.00 90 TYR A C 1
ATOM 741 O O . TYR A 1 90 ? 7.441 -4.115 1.845 1.00 89.00 90 TYR A O 1
ATOM 749 N N . GLN A 1 91 ? 9.568 -4.716 1.512 1.00 88.00 91 GLN A N 1
ATOM 750 C CA . GLN A 1 91 ? 9.478 -5.883 2.401 1.00 88.00 91 GLN A CA 1
ATOM 751 C C . GLN A 1 91 ? 9.303 -5.485 3.872 1.00 88.00 91 GLN A C 1
ATOM 753 O O . GLN A 1 91 ? 8.532 -6.120 4.593 1.00 88.00 91 GLN A O 1
ATOM 758 N N . GLU A 1 92 ? 9.968 -4.414 4.309 1.00 88.19 92 GLU A N 1
ATOM 759 C CA . GLU A 1 92 ? 9.786 -3.845 5.647 1.00 88.19 92 GLU A CA 1
ATOM 760 C C . GLU A 1 92 ? 8.358 -3.314 5.803 1.00 88.19 92 GLU A C 1
ATOM 762 O O . GLU A 1 92 ? 7.657 -3.691 6.738 1.00 88.19 92 GLU A O 1
ATOM 767 N N . PHE A 1 93 ? 7.876 -2.553 4.815 1.00 89.50 93 PHE A N 1
ATOM 768 C CA . PHE A 1 93 ? 6.498 -2.067 4.764 1.00 89.50 93 PHE A CA 1
ATOM 769 C C . PHE A 1 93 ? 5.469 -3.205 4.876 1.00 89.50 93 PHE A C 1
ATOM 771 O O . PHE A 1 93 ? 4.537 -3.135 5.677 1.00 89.50 93 PHE A O 1
ATOM 778 N N . LYS A 1 94 ? 5.658 -4.291 4.114 1.00 87.75 94 LYS A N 1
ATOM 779 C CA . LYS A 1 94 ? 4.794 -5.481 4.154 1.00 87.75 94 LYS A CA 1
ATOM 780 C C . LYS A 1 94 ? 4.844 -6.179 5.512 1.00 87.75 94 LYS A C 1
ATOM 782 O O . LYS A 1 94 ? 3.816 -6.660 5.983 1.00 87.75 94 LYS A O 1
ATOM 787 N N . THR A 1 95 ? 6.023 -6.246 6.125 1.00 87.31 95 THR A N 1
ATOM 788 C CA . THR A 1 95 ? 6.214 -6.844 7.452 1.00 87.31 95 THR A CA 1
ATOM 789 C C . THR A 1 95 ? 5.454 -6.043 8.497 1.00 87.31 95 THR A C 1
ATOM 791 O O . THR A 1 95 ? 4.626 -6.610 9.197 1.00 87.31 95 THR A O 1
ATOM 794 N N . ILE A 1 96 ? 5.626 -4.722 8.499 1.00 83.38 96 ILE A N 1
ATOM 795 C CA . ILE A 1 96 ? 4.943 -3.787 9.395 1.00 83.38 96 ILE A CA 1
ATOM 796 C C . ILE A 1 96 ? 3.414 -3.904 9.305 1.00 83.38 96 ILE A C 1
ATOM 798 O O . ILE A 1 96 ? 2.741 -3.909 10.330 1.00 83.38 96 ILE A O 1
ATOM 802 N N . ILE A 1 97 ? 2.847 -4.050 8.101 1.00 84.25 97 ILE A N 1
ATOM 803 C CA . ILE A 1 97 ? 1.396 -4.264 7.941 1.00 84.25 97 ILE A CA 1
ATOM 804 C C . ILE A 1 97 ? 0.939 -5.587 8.574 1.00 84.25 97 ILE A C 1
ATOM 806 O O . ILE A 1 97 ? -0.173 -5.676 9.094 1.00 84.25 97 ILE A O 1
ATOM 810 N N . LYS A 1 98 ? 1.774 -6.627 8.488 1.00 82.56 98 LYS A N 1
ATOM 811 C CA . LYS A 1 98 ? 1.464 -7.976 8.976 1.00 82.56 98 LYS A CA 1
ATOM 812 C C . LYS A 1 98 ? 1.756 -8.174 10.456 1.00 82.56 98 LYS A C 1
ATOM 814 O O . LYS A 1 98 ? 1.293 -9.172 11.010 1.00 82.56 98 LYS A O 1
ATOM 819 N N . GLU A 1 99 ? 2.556 -7.307 11.073 1.00 77.50 99 GLU A N 1
ATOM 820 C CA . GLU A 1 99 ? 2.950 -7.475 12.464 1.00 77.50 99 GLU A CA 1
ATOM 821 C C . GLU A 1 99 ? 1.703 -7.516 13.362 1.00 77.50 99 GLU A C 1
ATOM 823 O O . GLU A 1 99 ? 0.851 -6.624 13.296 1.00 77.50 99 GLU A O 1
ATOM 828 N N . PRO A 1 100 ? 1.555 -8.567 14.195 1.00 59.31 100 PRO A N 1
ATOM 829 C CA . PRO A 1 100 ? 0.496 -8.604 15.178 1.00 59.31 100 PRO A CA 1
ATOM 830 C C . PRO A 1 100 ? 0.682 -7.410 16.102 1.00 59.31 100 PRO A C 1
ATOM 832 O O . PRO A 1 100 ? 1.690 -7.280 16.796 1.00 59.31 100 PRO A O 1
ATOM 835 N N . ASN A 1 101 ? -0.304 -6.523 16.075 1.00 56.88 101 ASN A N 1
ATOM 836 C CA . ASN A 1 101 ? -0.301 -5.304 16.858 1.00 56.88 101 ASN A CA 1
ATOM 837 C C . ASN A 1 101 ? -0.474 -5.638 18.349 1.00 56.88 101 ASN A C 1
ATOM 839 O O . ASN A 1 101 ? -1.582 -5.522 18.870 1.00 56.88 101 ASN A O 1
ATOM 843 N N . TYR A 1 102 ? 0.588 -6.046 19.045 1.00 50.41 102 TYR A N 1
ATOM 844 C CA . TYR A 1 102 ? 0.547 -6.180 20.502 1.00 50.41 102 TYR A CA 1
ATOM 845 C C . TYR A 1 102 ? 0.279 -4.804 21.130 1.00 50.41 102 TYR A C 1
ATOM 847 O O . TYR A 1 102 ? 0.776 -3.779 20.647 1.00 50.41 102 TYR A O 1
ATOM 855 N N . GLU A 1 103 ? -0.642 -4.775 22.095 1.00 48.47 103 GLU A N 1
ATOM 856 C CA . GLU A 1 103 ? -1.053 -3.587 22.860 1.00 48.47 103 GLU A CA 1
ATOM 857 C C . GLU A 1 103 ? 0.052 -3.067 23.773 1.00 48.47 103 GLU A C 1
ATOM 859 O O . GLU A 1 103 ? 0.740 -3.893 24.413 1.00 48.47 103 GLU A O 1
#

Sequence (103 aa):
MIELIEININNPFNNDLITIDYLNKIATINNQSYNVKPGYLNYITHTLTYWQNEYGTKNGIDIEEFTIKVYDNNKKITIFHGKGVYPSNY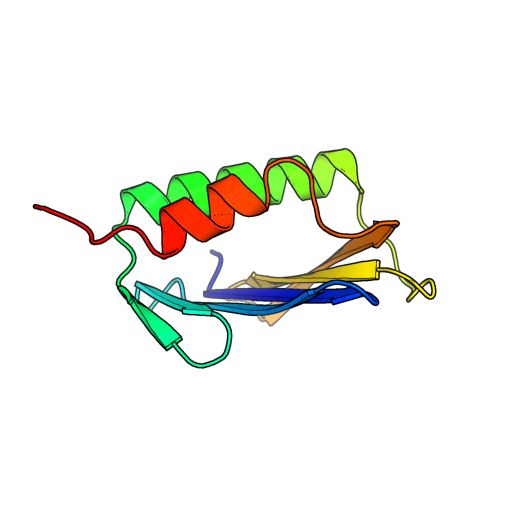QEFKTIIKEPNYE

Secondary structure (DSSP, 8-state):
-EEEEEEEEEETTEEEEEEEETTTTEEEETTEEEE--HHHHHHHHHHHHHHHHHH---SS--SSEEEEEEEETTS-EEEEEEESSS-TTHHHHHHHHHS----

Radius of gyration: 13.17 Å; Cα contacts (8 Å, |Δi|>4): 174; chains: 1; bounding box: 25×27×42 Å